Protein AF-B7RRT1-F1 (afdb_monomer_lite)

Secondary structure (DSSP, 8-state):
-HHHHHHTT----SEEEE-S-THHHHHHHHH-TTPEEEE-HHHHHHHHHHTS-HHHHHHHHHHHHHHHT-SSHHHHHHHHHHHHHHHTTT-GGG--

Foldseek 3Di:
DLVVCVVVPPPAAQEDEDAPDPVVVVSCCVRHVNYHYDHPVVVVLVVQLVLPDPVCSVVLSVLSVQLVPAPDPVSNVVSLVVSCVVPCVPRVVSRD

Structure (mmCIF, N/CA/C/O backbone):
data_AF-B7RRT1-F1
#
_entry.id   AF-B7RRT1-F1
#
loop_
_atom_site.group_PDB
_atom_site.id
_atom_site.type_symbol
_atom_site.label_atom_id
_atom_site.label_alt_id
_atom_site.label_comp_id
_atom_site.label_asym_id
_atom_site.label_entity_id
_atom_site.label_seq_id
_atom_site.pdbx_PDB_ins_code
_atom_site.Cartn_x
_atom_site.Cartn_y
_atom_site.Cartn_z
_atom_site.occupancy
_atom_site.B_iso_or_equiv
_atom_site.auth_seq_id
_atom_site.auth_comp_id
_atom_site.auth_asym_id
_atom_site.auth_atom_id
_atom_site.pdbx_PDB_model_num
ATOM 1 N N . MET A 1 1 ? 10.899 14.255 -15.551 1.00 77.56 1 MET A N 1
ATOM 2 C CA . MET A 1 1 ? 11.511 13.522 -14.417 1.00 77.56 1 MET A CA 1
ATOM 3 C C . MET A 1 1 ? 11.901 12.101 -14.813 1.00 77.56 1 MET A C 1
ATOM 5 O O . MET A 1 1 ? 13.076 11.787 -14.707 1.00 77.56 1 MET A O 1
ATOM 9 N N . ILE A 1 2 ? 10.965 11.279 -15.307 1.00 83.25 2 ILE A N 1
ATOM 10 C CA . ILE A 1 2 ? 11.223 9.883 -15.713 1.00 83.25 2 ILE A CA 1
ATOM 11 C C . ILE A 1 2 ? 12.298 9.783 -16.814 1.00 83.25 2 ILE A C 1
ATOM 13 O O . ILE A 1 2 ? 13.303 9.113 -16.614 1.00 83.25 2 ILE A O 1
ATOM 17 N N . ASN A 1 3 ? 12.183 10.563 -17.898 1.00 80.50 3 ASN A N 1
ATOM 18 C CA . ASN A 1 3 ? 13.183 10.584 -18.986 1.00 80.50 3 ASN A CA 1
ATOM 19 C C . ASN A 1 3 ? 14.603 10.963 -18.531 1.00 80.50 3 ASN A C 1
ATOM 21 O O . ASN A 1 3 ? 15.584 10.594 -19.167 1.00 80.50 3 ASN A O 1
ATOM 25 N N . ASN A 1 4 ? 14.738 11.683 -17.413 1.00 87.38 4 ASN A N 1
ATOM 26 C CA . ASN A 1 4 ? 16.056 11.992 -16.865 1.00 87.38 4 ASN A CA 1
ATOM 27 C C . ASN A 1 4 ? 16.750 10.743 -16.296 1.00 87.38 4 ASN A C 1
ATOM 29 O O . ASN A 1 4 ? 17.969 10.731 -16.203 1.00 87.38 4 ASN A O 1
ATOM 33 N N . GLN A 1 5 ? 16.005 9.702 -15.911 1.00 88.44 5 GLN A N 1
ATOM 34 C CA . GLN A 1 5 ? 16.592 8.441 -15.452 1.00 88.44 5 GLN A CA 1
ATOM 35 C C . GLN A 1 5 ? 17.228 7.677 -16.616 1.00 88.44 5 GLN A C 1
ATOM 37 O O . GLN A 1 5 ? 18.369 7.241 -16.490 1.00 88.44 5 GLN A O 1
ATOM 42 N N . LEU A 1 6 ? 16.560 7.642 -17.775 1.00 87.00 6 LEU A N 1
ATOM 43 C CA . LEU A 1 6 ? 17.126 7.100 -19.017 1.00 87.00 6 LEU A CA 1
ATOM 44 C C . LEU A 1 6 ? 18.418 7.835 -19.401 1.00 87.00 6 LEU A C 1
ATOM 46 O O . LEU A 1 6 ? 19.456 7.216 -19.615 1.00 87.00 6 LEU A O 1
ATOM 50 N N . ASN A 1 7 ? 18.397 9.173 -19.371 1.00 91.06 7 ASN A N 1
ATOM 51 C CA . ASN A 1 7 ? 19.577 9.997 -19.666 1.00 91.06 7 ASN A CA 1
ATOM 52 C C . ASN A 1 7 ? 20.737 9.797 -18.674 1.00 91.06 7 ASN A C 1
ATOM 54 O O . ASN A 1 7 ? 21.869 10.178 -18.963 1.00 91.06 7 ASN A O 1
ATOM 58 N N . ARG A 1 8 ? 20.462 9.230 -17.495 1.00 94.88 8 ARG A N 1
ATOM 59 C CA . ARG A 1 8 ? 21.459 8.895 -16.470 1.00 94.88 8 ARG A CA 1
ATOM 60 C C . ARG A 1 8 ? 21.905 7.430 -16.526 1.00 94.88 8 ARG A C 1
ATOM 62 O O . ARG A 1 8 ? 22.676 7.026 -15.661 1.00 94.88 8 ARG A O 1
ATOM 69 N N . GLY A 1 9 ? 21.452 6.666 -17.521 1.00 94.19 9 GLY A N 1
ATOM 70 C CA . GLY A 1 9 ? 21.846 5.274 -17.737 1.00 94.19 9 GLY A CA 1
ATOM 71 C C . GLY A 1 9 ? 21.035 4.252 -16.943 1.00 94.19 9 GLY A C 1
ATOM 72 O O . GLY A 1 9 ? 21.499 3.133 -16.767 1.00 94.19 9 GLY A O 1
ATOM 73 N N . VAL A 1 10 ? 19.850 4.611 -16.432 1.00 95.19 10 VAL A N 1
ATOM 74 C CA . VAL A 1 10 ? 18.919 3.599 -15.912 1.00 95.19 10 VAL A CA 1
ATOM 75 C C . VAL A 1 10 ? 18.341 2.843 -17.099 1.00 95.19 10 VAL A C 1
ATOM 77 O O . VAL A 1 10 ? 17.648 3.434 -17.924 1.00 95.19 10 VAL A O 1
ATOM 80 N N . GLU A 1 11 ? 18.647 1.554 -17.173 1.00 92.00 11 GLU A N 1
ATOM 81 C CA . GLU A 1 11 ? 18.235 0.688 -18.280 1.00 92.00 11 GLU A CA 1
ATOM 82 C C . GLU A 1 11 ? 16.866 0.054 -18.035 1.00 92.00 11 GLU A C 1
ATOM 84 O O . GLU A 1 11 ? 16.089 -0.093 -18.973 1.00 92.00 11 GLU A O 1
ATOM 89 N N . ASP A 1 12 ? 16.557 -0.283 -16.780 1.00 92.50 12 ASP A N 1
ATOM 90 C CA . ASP A 1 12 ? 15.331 -0.994 -16.434 1.00 92.50 12 ASP A CA 1
ATOM 91 C C . ASP A 1 12 ? 14.853 -0.687 -15.006 1.00 92.50 12 ASP A C 1
ATOM 93 O O . ASP A 1 12 ? 15.639 -0.367 -14.105 1.00 92.50 12 ASP A O 1
ATOM 97 N N . ILE A 1 13 ? 13.541 -0.794 -14.808 1.00 93.44 13 ILE A N 1
ATOM 98 C CA . ILE A 1 13 ? 12.855 -0.687 -13.525 1.00 93.44 13 ILE A CA 1
ATOM 99 C C . ILE A 1 13 ? 11.869 -1.847 -13.436 1.00 93.44 13 ILE A C 1
ATOM 101 O O . ILE A 1 13 ? 10.845 -1.843 -14.102 1.00 93.44 13 ILE A O 1
ATOM 105 N N . LEU A 1 14 ? 12.123 -2.796 -12.534 1.00 94.25 14 LEU A N 1
ATOM 106 C CA . LEU A 1 14 ? 11.223 -3.938 -12.340 1.00 94.25 14 LEU A CA 1
ATOM 107 C C . LEU A 1 14 ? 9.932 -3.550 -11.605 1.00 94.25 14 LEU A C 1
ATOM 109 O O . LEU A 1 14 ? 8.852 -4.044 -11.918 1.00 94.25 14 LEU A O 1
ATOM 113 N N . ILE A 1 15 ? 10.041 -2.682 -10.593 1.00 94.06 15 ILE A N 1
ATOM 114 C CA . ILE A 1 15 ? 8.917 -2.255 -9.752 1.00 94.06 15 ILE A CA 1
ATOM 115 C C . ILE A 1 15 ? 9.020 -0.754 -9.496 1.00 94.06 15 ILE A C 1
ATOM 117 O O . ILE A 1 15 ? 10.043 -0.275 -9.000 1.00 94.06 15 ILE A O 1
ATOM 121 N N . ALA A 1 16 ? 7.939 -0.024 -9.766 1.00 92.88 16 ALA A N 1
ATOM 122 C CA . ALA A 1 16 ? 7.811 1.384 -9.418 1.00 92.88 16 ALA A CA 1
ATOM 123 C C . ALA A 1 16 ? 6.653 1.597 -8.436 1.00 92.88 16 ALA A C 1
ATOM 125 O O . ALA A 1 16 ? 5.518 1.183 -8.672 1.00 92.88 16 ALA A O 1
ATOM 126 N N . LEU A 1 17 ? 6.954 2.267 -7.322 1.00 91.88 17 LEU A N 1
ATOM 127 C CA . LEU A 1 17 ? 5.975 2.613 -6.295 1.00 91.88 17 LEU A CA 1
ATOM 128 C C . LEU A 1 17 ? 5.447 4.026 -6.557 1.00 91.88 17 LEU A C 1
ATOM 130 O O . LEU A 1 17 ? 6.222 4.984 -6.558 1.00 91.88 17 LEU A O 1
ATOM 134 N N . VAL A 1 18 ? 4.138 4.153 -6.761 1.00 88.81 18 VAL A N 1
ATOM 135 C CA . VAL A 1 18 ? 3.458 5.427 -7.036 1.00 88.81 18 VAL A CA 1
ATOM 136 C C . VAL A 1 18 ? 2.415 5.737 -5.972 1.00 88.81 18 VAL A C 1
ATOM 138 O O . VAL A 1 18 ? 1.892 4.853 -5.294 1.00 88.81 18 VAL A O 1
ATOM 141 N N . ASP A 1 19 ? 2.119 7.020 -5.818 1.00 82.31 19 ASP A N 1
ATOM 142 C CA . ASP A 1 19 ? 1.264 7.532 -4.753 1.00 82.31 19 ASP A CA 1
ATOM 143 C C . ASP A 1 19 ? -0.073 8.081 -5.276 1.00 82.31 19 ASP A C 1
ATOM 145 O O . ASP A 1 19 ? -0.389 9.255 -5.111 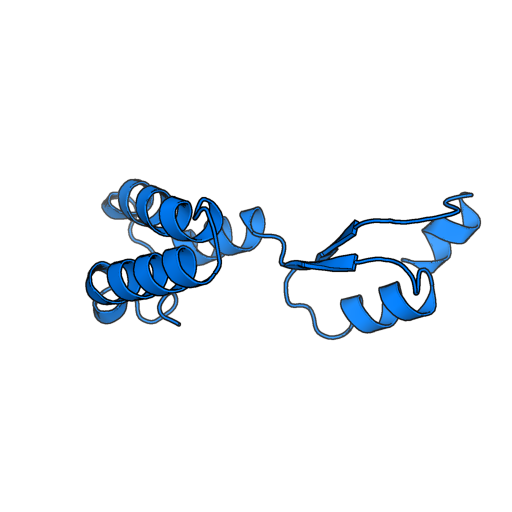1.00 82.31 19 ASP A O 1
ATOM 149 N N . GLY A 1 20 ? -0.832 7.256 -6.004 1.00 71.69 20 GLY A N 1
ATOM 150 C CA . GLY A 1 20 ? -2.174 7.611 -6.497 1.00 71.69 20 GLY A CA 1
ATOM 151 C C . GLY A 1 20 ? -2.250 8.821 -7.446 1.00 71.69 20 GLY A C 1
ATOM 152 O O . GLY A 1 20 ? -3.343 9.255 -7.793 1.00 71.69 20 GLY A O 1
ATOM 153 N N . LEU A 1 21 ? -1.113 9.383 -7.864 1.00 79.00 21 LEU A N 1
ATOM 154 C CA . LEU A 1 21 ? -1.043 10.500 -8.803 1.00 79.00 21 LEU A CA 1
ATOM 155 C C . LEU A 1 21 ? -1.342 10.002 -10.218 1.00 79.00 21 LEU A C 1
ATOM 157 O O . LEU A 1 21 ? -0.596 9.177 -10.741 1.00 79.00 21 LEU A O 1
ATOM 161 N N . ASN A 1 22 ? -2.391 10.544 -10.839 1.00 73.19 22 ASN A N 1
ATOM 162 C CA . ASN A 1 22 ? -2.931 10.050 -12.112 1.00 73.19 22 ASN A CA 1
ATOM 163 C C . ASN A 1 22 ? -1.914 10.042 -13.269 1.00 73.19 22 ASN A C 1
ATOM 165 O O . ASN A 1 22 ? -1.915 9.108 -14.059 1.00 73.19 22 ASN A O 1
ATOM 169 N N . ASP A 1 23 ? -1.008 11.021 -13.340 1.00 82.19 23 ASP A N 1
ATOM 170 C CA . ASP A 1 23 ? -0.116 11.181 -14.504 1.00 82.19 23 ASP A CA 1
ATOM 171 C C . ASP A 1 23 ? 1.189 10.364 -14.407 1.00 82.19 23 ASP A C 1
ATOM 173 O O . ASP A 1 23 ? 1.959 10.259 -15.364 1.00 82.19 23 ASP A O 1
ATOM 177 N N . PHE A 1 24 ? 1.494 9.813 -13.229 1.00 85.62 24 PHE A N 1
ATOM 178 C CA . PHE A 1 24 ? 2.747 9.089 -12.988 1.00 85.62 24 PHE A CA 1
ATOM 179 C C . PHE A 1 24 ? 2.772 7.685 -13.601 1.00 85.62 24 PHE A C 1
ATOM 181 O O . PHE A 1 24 ? 3.789 7.353 -14.214 1.00 85.62 24 PHE A O 1
ATOM 188 N N . PRO A 1 25 ? 1.707 6.871 -13.468 1.00 87.50 25 PRO A N 1
ATOM 189 C CA . PRO A 1 25 ? 1.593 5.592 -14.157 1.00 87.50 25 PRO A CA 1
ATOM 190 C C . PRO A 1 25 ? 1.882 5.696 -15.654 1.00 87.50 25 PRO A C 1
ATOM 192 O O . PRO A 1 25 ? 2.742 4.981 -16.161 1.00 87.50 25 PRO A O 1
ATOM 195 N N . ASP A 1 26 ? 1.249 6.652 -16.333 1.00 88.88 26 ASP A N 1
ATOM 196 C CA . ASP A 1 26 ? 1.401 6.841 -17.777 1.00 88.88 26 ASP A CA 1
ATOM 197 C C . ASP A 1 26 ? 2.832 7.242 -18.151 1.00 88.88 26 ASP A C 1
ATOM 199 O O . ASP A 1 26 ? 3.419 6.695 -19.085 1.00 88.88 26 ASP A O 1
ATOM 203 N N . ALA A 1 27 ? 3.437 8.154 -17.385 1.00 90.25 27 ALA A N 1
ATOM 204 C CA . ALA A 1 27 ? 4.811 8.587 -17.619 1.00 90.25 27 ALA A CA 1
ATOM 205 C C . ALA A 1 27 ? 5.846 7.475 -17.374 1.00 90.25 27 ALA A C 1
ATOM 207 O O . ALA A 1 27 ? 6.874 7.446 -18.054 1.00 90.25 27 ALA A O 1
ATOM 208 N N . ILE A 1 28 ? 5.609 6.584 -16.403 1.00 91.06 28 ILE A N 1
ATOM 209 C CA . ILE A 1 28 ? 6.476 5.427 -16.145 1.00 91.06 28 ILE A CA 1
ATOM 210 C C . ILE A 1 28 ? 6.302 4.397 -17.256 1.00 91.06 28 ILE A C 1
ATOM 212 O O . ILE A 1 28 ? 7.303 4.015 -17.848 1.00 91.06 28 ILE A O 1
ATOM 216 N N . ASN A 1 29 ? 5.066 4.030 -17.603 1.00 89.94 29 ASN A N 1
ATOM 217 C CA . ASN A 1 29 ? 4.780 3.062 -18.667 1.00 89.94 29 ASN A CA 1
ATOM 218 C C . ASN A 1 29 ? 5.341 3.505 -20.026 1.00 89.94 29 ASN A C 1
ATOM 220 O O . ASN A 1 29 ? 5.791 2.677 -20.812 1.00 89.94 2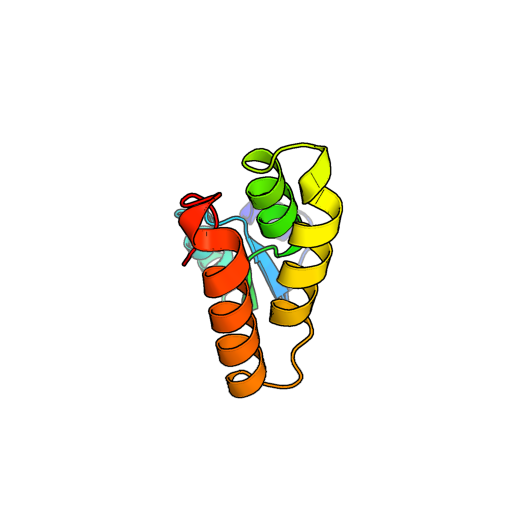9 ASN A O 1
ATOM 224 N N . ALA A 1 30 ? 5.365 4.813 -20.300 1.00 92.00 30 ALA A N 1
ATOM 225 C CA . ALA A 1 30 ? 5.948 5.352 -21.527 1.00 92.00 30 ALA A CA 1
ATOM 226 C C . ALA A 1 30 ? 7.479 5.192 -21.610 1.00 92.00 30 ALA A C 1
ATOM 228 O O . ALA A 1 30 ? 8.022 5.130 -22.711 1.00 92.00 30 ALA A O 1
ATOM 229 N N . ALA A 1 31 ? 8.183 5.159 -20.475 1.00 92.44 31 ALA A N 1
ATOM 230 C CA . ALA A 1 31 ? 9.646 5.089 -20.427 1.00 92.44 31 ALA A CA 1
ATOM 231 C C . ALA A 1 31 ? 10.187 3.701 -20.048 1.00 92.44 31 ALA A C 1
ATOM 233 O O . ALA A 1 31 ? 11.265 3.327 -20.497 1.00 92.44 31 ALA A O 1
ATOM 234 N N . PHE A 1 32 ? 9.445 2.965 -19.223 1.00 93.31 32 PHE A N 1
ATOM 235 C CA . PHE A 1 32 ? 9.768 1.652 -18.670 1.00 93.31 32 PHE A CA 1
ATOM 236 C C . PHE A 1 32 ? 8.509 0.765 -18.749 1.00 93.31 32 PHE A C 1
ATOM 238 O O . PHE A 1 32 ? 7.837 0.562 -17.738 1.00 93.31 32 PHE A O 1
ATOM 245 N N . PRO A 1 33 ? 8.138 0.279 -19.947 1.00 92.12 33 PRO A N 1
ATOM 246 C CA . PRO A 1 33 ? 6.867 -0.421 -20.174 1.00 92.12 33 PRO A CA 1
ATOM 247 C C . PRO A 1 33 ? 6.750 -1.758 -19.430 1.00 92.12 33 PRO A C 1
ATOM 249 O O . PRO A 1 33 ? 5.643 -2.196 -19.140 1.00 92.12 33 PRO A O 1
ATOM 252 N N . GLU A 1 34 ? 7.878 -2.383 -19.090 1.00 94.19 34 GLU A N 1
ATOM 253 C CA . GLU A 1 34 ? 7.922 -3.647 -18.343 1.00 94.19 34 GLU A CA 1
ATOM 254 C C . GLU A 1 34 ? 7.848 -3.444 -16.816 1.00 94.19 34 GLU A C 1
ATOM 256 O O . GLU A 1 34 ? 7.802 -4.411 -16.052 1.00 94.19 34 GLU A O 1
ATOM 261 N N . ALA A 1 35 ? 7.832 -2.192 -16.343 1.00 94.50 35 ALA A N 1
ATOM 262 C CA . ALA A 1 35 ? 7.801 -1.896 -14.920 1.00 94.50 35 ALA A CA 1
ATOM 263 C C . ALA A 1 35 ? 6.449 -2.259 -14.302 1.00 94.50 35 ALA A C 1
ATOM 265 O O . ALA A 1 35 ? 5.394 -1.769 -14.705 1.00 94.50 35 ALA A O 1
ATOM 266 N N . THR A 1 36 ? 6.475 -3.046 -13.228 1.00 94.56 36 THR A N 1
ATOM 267 C CA . THR A 1 36 ? 5.272 -3.295 -12.432 1.00 94.56 36 THR A CA 1
ATOM 268 C C . THR A 1 36 ? 4.966 -2.078 -11.564 1.00 94.56 36 THR A C 1
ATOM 270 O O . THR A 1 36 ? 5.736 -1.725 -10.665 1.00 94.56 36 THR A O 1
ATOM 273 N N . LEU A 1 37 ? 3.816 -1.451 -11.795 1.00 91.75 37 LEU A N 1
ATOM 274 C CA . LEU A 1 37 ? 3.330 -0.348 -10.971 1.00 91.75 37 LEU A CA 1
ATOM 275 C C . LEU A 1 37 ? 2.624 -0.875 -9.723 1.00 91.75 37 LEU A C 1
ATOM 277 O O . LEU A 1 37 ? 1.721 -1.705 -9.810 1.00 91.75 37 LEU A O 1
ATOM 281 N N . GLN A 1 38 ? 3.010 -0.364 -8.556 1.00 90.06 38 GLN A N 1
ATOM 282 C CA . GLN A 1 38 ? 2.348 -0.678 -7.291 1.00 90.06 38 GLN A CA 1
ATOM 283 C C . GLN A 1 38 ? 2.076 0.592 -6.487 1.00 90.06 38 GLN A C 1
ATOM 285 O O . GLN A 1 38 ? 2.788 1.593 -6.593 1.00 90.06 38 GLN A O 1
ATOM 290 N N . ILE A 1 39 ? 1.051 0.542 -5.639 1.00 86.25 39 ILE A N 1
ATOM 291 C CA . ILE A 1 39 ? 0.750 1.627 -4.703 1.00 86.25 39 ILE A CA 1
ATOM 292 C C . ILE A 1 39 ? 1.794 1.640 -3.589 1.00 86.25 39 ILE A C 1
ATOM 294 O O . ILE A 1 39 ? 2.129 0.610 -2.998 1.00 86.25 39 ILE A O 1
ATOM 298 N N . TYR A 1 40 ? 2.283 2.830 -3.246 1.00 91.50 40 TYR A N 1
ATOM 299 C CA . TYR A 1 40 ? 3.228 2.987 -2.153 1.00 91.50 40 TYR A CA 1
ATOM 300 C C . TYR A 1 40 ? 2.544 2.867 -0.779 1.00 91.50 40 TYR A C 1
ATOM 302 O O . TYR A 1 40 ? 2.171 3.859 -0.147 1.00 91.50 40 TYR A O 1
ATOM 310 N N . ILE A 1 41 ? 2.427 1.632 -0.278 1.00 90.12 41 ILE A N 1
ATOM 311 C CA . ILE A 1 41 ? 1.699 1.298 0.961 1.00 90.12 41 ILE A CA 1
ATOM 312 C C . ILE A 1 41 ? 2.160 2.099 2.189 1.00 90.12 41 ILE A C 1
ATOM 314 O O . ILE A 1 41 ? 1.354 2.468 3.039 1.00 90.12 41 ILE A O 1
ATOM 318 N N . VAL A 1 42 ? 3.452 2.435 2.286 1.00 91.81 42 VAL A N 1
ATOM 319 C CA . VAL A 1 42 ? 3.981 3.236 3.402 1.00 91.81 42 VAL A CA 1
ATOM 320 C C . VAL A 1 42 ? 3.388 4.643 3.392 1.00 91.81 42 VAL A C 1
ATOM 322 O O . VAL A 1 42 ? 3.072 5.181 4.457 1.00 91.81 42 VAL A O 1
ATOM 325 N N . HIS A 1 43 ? 3.240 5.250 2.213 1.00 91.12 43 HIS A N 1
ATOM 326 C CA . HIS A 1 43 ? 2.600 6.551 2.116 1.00 91.12 43 HIS A CA 1
ATOM 327 C C . HIS A 1 43 ? 1.096 6.453 2.362 1.00 91.12 43 HIS A C 1
ATOM 329 O O . HIS A 1 43 ? 0.586 7.234 3.161 1.00 91.12 43 HIS A O 1
ATOM 335 N N . PHE A 1 44 ? 0.425 5.431 1.825 1.00 89.69 44 PHE A N 1
ATOM 336 C CA . PHE A 1 44 ? -0.989 5.166 2.104 1.00 89.69 44 PHE A CA 1
ATOM 337 C C . PHE A 1 44 ? -1.285 5.048 3.609 1.00 89.69 44 PHE A C 1
ATOM 339 O O . PHE A 1 44 ? -2.178 5.719 4.133 1.00 89.69 44 PHE A O 1
ATOM 346 N N . VAL A 1 45 ? -0.492 4.262 4.347 1.00 92.88 45 VAL A N 1
ATOM 347 C CA . VAL A 1 45 ? -0.645 4.112 5.802 1.00 92.88 45 VAL A CA 1
ATOM 348 C C . VAL A 1 45 ? -0.407 5.445 6.509 1.00 92.88 45 VAL A C 1
ATOM 350 O O . VAL A 1 45 ? -1.200 5.842 7.360 1.00 92.88 45 VAL A O 1
ATOM 353 N N . ARG A 1 46 ? 0.660 6.178 6.162 1.00 93.50 46 ARG A N 1
ATOM 354 C CA . ARG A 1 46 ? 0.939 7.496 6.763 1.00 93.50 46 ARG A CA 1
ATOM 355 C C . ARG A 1 46 ? -0.190 8.492 6.505 1.00 93.50 46 ARG A C 1
ATOM 357 O O . ARG A 1 46 ? -0.584 9.194 7.433 1.00 93.50 46 ARG A O 1
ATOM 364 N N . HIS A 1 47 ? -0.707 8.524 5.281 1.00 92.56 47 HIS A N 1
ATOM 365 C CA . HIS A 1 47 ? -1.827 9.366 4.887 1.00 92.56 47 HIS A CA 1
ATOM 366 C C . HIS A 1 47 ? -3.082 9.019 5.698 1.00 92.56 47 HIS A C 1
ATOM 368 O O . HIS A 1 47 ? -3.655 9.894 6.341 1.00 92.56 47 HIS A O 1
ATOM 374 N N . SER A 1 48 ? -3.422 7.732 5.797 1.00 92.94 48 SER A N 1
ATOM 375 C CA . SER A 1 48 ? -4.560 7.238 6.583 1.00 92.94 48 SER A CA 1
ATOM 376 C C . SER A 1 48 ? -4.483 7.653 8.062 1.00 92.94 48 SER A C 1
ATOM 378 O O . SER A 1 48 ? -5.448 8.129 8.664 1.00 92.94 48 SER A O 1
ATOM 380 N N . LEU A 1 49 ? -3.297 7.552 8.670 1.00 95.62 49 LEU A N 1
ATOM 381 C CA . LEU A 1 49 ? -3.092 7.912 10.076 1.00 95.62 49 LEU A CA 1
ATOM 382 C C . LEU A 1 49 ? -3.230 9.416 10.360 1.00 95.62 49 LEU A C 1
ATOM 384 O O . LEU A 1 49 ? -3.417 9.791 11.525 1.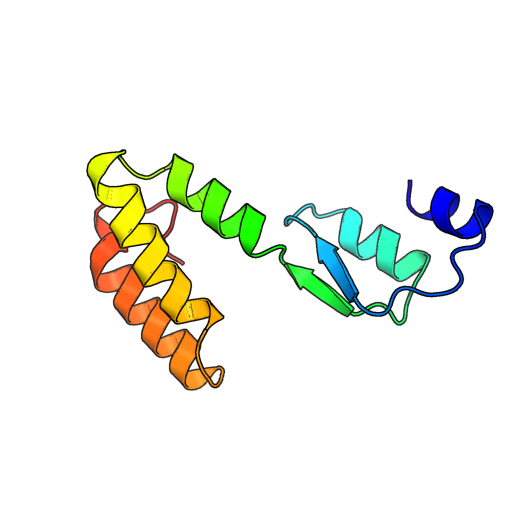00 95.62 49 LEU A O 1
ATOM 388 N N . ASN A 1 50 ? -3.174 10.279 9.341 1.00 95.88 50 ASN A N 1
ATOM 389 C CA . ASN A 1 50 ? -3.405 11.715 9.512 1.00 95.88 50 ASN A CA 1
ATOM 390 C C . ASN A 1 50 ? -4.865 12.032 9.852 1.00 95.88 50 ASN A C 1
ATOM 392 O O . ASN A 1 50 ? -5.105 12.970 10.610 1.00 95.88 50 ASN A O 1
ATOM 396 N N . PHE A 1 51 ? -5.815 11.210 9.397 1.00 94.62 51 PHE A N 1
ATOM 397 C CA . PHE A 1 51 ? -7.237 11.326 9.749 1.00 94.62 51 PHE A CA 1
ATOM 398 C C . PHE A 1 51 ? -7.554 10.772 11.145 1.00 94.62 51 PHE A C 1
ATOM 400 O O . PHE A 1 51 ? -8.626 11.009 11.700 1.00 94.62 51 PHE A O 1
ATOM 407 N N . CYS A 1 52 ? -6.609 10.045 11.743 1.00 96.12 52 CYS A N 1
ATOM 408 C CA . CYS A 1 52 ? -6.792 9.391 13.027 1.00 96.12 52 CYS A CA 1
ATOM 409 C C . CYS A 1 52 ? -6.328 10.271 14.191 1.00 96.12 52 CYS A C 1
ATOM 411 O O . CYS A 1 52 ? -5.227 10.834 14.191 1.00 96.12 52 CYS A O 1
ATOM 413 N N . GLY A 1 53 ? -7.124 10.286 15.262 1.00 95.19 53 GLY A N 1
ATOM 414 C CA . GLY A 1 53 ? -6.721 10.893 16.529 1.00 95.19 53 GLY A CA 1
ATOM 415 C C . GLY A 1 53 ? -5.493 10.187 17.115 1.00 95.19 53 GLY A C 1
ATOM 416 O O . GLY A 1 53 ? -5.387 8.962 17.042 1.00 95.19 53 GLY A O 1
ATOM 417 N N . TRP A 1 54 ? -4.586 10.946 17.743 1.00 95.69 54 TRP A N 1
ATOM 418 C CA . TRP A 1 54 ? -3.291 10.455 18.248 1.00 95.69 54 TRP A CA 1
ATOM 419 C C . TRP A 1 54 ? -3.381 9.134 19.032 1.00 95.69 54 TRP A C 1
ATOM 421 O O . TRP A 1 54 ? -2.615 8.208 18.774 1.00 95.69 54 TRP A O 1
ATOM 431 N N . LYS A 1 55 ? -4.370 9.015 19.931 1.00 96.62 55 LYS A N 1
ATOM 432 C CA . LYS A 1 55 ? -4.592 7.820 20.766 1.00 96.62 55 LYS A CA 1
ATOM 433 C C . LYS A 1 55 ? -4.891 6.550 19.957 1.00 96.62 55 LYS A C 1
ATOM 435 O O . LYS A 1 55 ? -4.554 5.463 20.409 1.00 96.62 55 LYS A O 1
ATOM 440 N N . ASN A 1 56 ? -5.496 6.682 18.775 1.00 96.44 56 ASN A N 1
ATOM 441 C CA . ASN A 1 56 ? -5.913 5.543 17.953 1.00 96.44 56 ASN A CA 1
ATOM 442 C C . ASN A 1 56 ? -4.895 5.189 16.867 1.00 96.44 56 ASN A C 1
ATOM 444 O O . ASN A 1 56 ? -4.930 4.066 16.376 1.00 96.44 56 ASN A O 1
ATOM 448 N N . ARG A 1 57 ? -3.948 6.081 16.532 1.00 96.00 57 ARG A N 1
ATOM 449 C CA . ARG A 1 57 ? -2.977 5.863 15.442 1.00 96.00 57 ARG A CA 1
ATOM 450 C C . ARG A 1 57 ? -2.241 4.530 15.543 1.00 96.00 57 ARG A C 1
ATOM 452 O O . ARG A 1 57 ? -2.083 3.844 14.542 1.00 96.00 57 ARG A O 1
ATOM 459 N N . LYS A 1 58 ? -1.817 4.137 16.748 1.00 96.75 58 LYS A N 1
ATOM 460 C CA . LYS A 1 58 ? -1.111 2.863 16.957 1.00 96.75 58 LYS A CA 1
ATOM 461 C C . LYS A 1 58 ? -1.996 1.648 16.654 1.00 96.75 58 LYS A C 1
ATOM 463 O O . LYS A 1 58 ? -1.509 0.684 16.072 1.00 96.75 58 LYS A O 1
ATOM 468 N N . ASN A 1 59 ? -3.271 1.699 17.037 1.00 97.25 59 ASN A N 1
ATOM 469 C CA . ASN A 1 59 ? -4.210 0.598 16.819 1.00 97.25 59 ASN A CA 1
ATOM 470 C C . ASN A 1 59 ? -4.634 0.529 15.349 1.00 97.25 59 ASN A C 1
ATOM 472 O O . ASN A 1 59 ? -4.528 -0.531 14.748 1.00 97.25 59 ASN A O 1
ATOM 476 N N . VAL A 1 60 ? -4.966 1.674 14.746 1.00 96.75 60 VAL A N 1
ATOM 477 C CA . VAL A 1 60 ? -5.277 1.766 13.312 1.00 96.75 60 VAL A CA 1
ATOM 478 C C . VAL A 1 60 ? -4.106 1.257 12.467 1.00 96.75 60 VAL A C 1
ATOM 480 O O . VAL A 1 60 ? -4.305 0.446 11.573 1.00 96.75 60 VAL A O 1
ATOM 483 N N . ALA A 1 61 ? -2.864 1.648 12.779 1.00 96.38 61 ALA A N 1
ATOM 484 C CA . ALA A 1 61 ? -1.683 1.165 12.059 1.00 96.38 61 ALA A CA 1
ATOM 485 C C . ALA A 1 61 ? -1.480 -0.352 12.198 1.00 96.38 61 ALA A C 1
ATOM 487 O O . ALA A 1 61 ? -1.088 -1.015 11.239 1.00 96.38 61 ALA A O 1
ATOM 488 N N . ARG A 1 62 ? -1.729 -0.907 13.392 1.00 97.25 62 ARG A N 1
ATOM 489 C CA . ARG A 1 62 ? -1.675 -2.356 13.636 1.00 97.25 62 ARG A CA 1
ATOM 490 C C . ARG A 1 62 ? -2.711 -3.091 12.787 1.00 97.25 62 ARG A C 1
ATOM 492 O O . ARG A 1 62 ? -2.392 -4.154 12.267 1.00 97.25 62 ARG A O 1
ATOM 499 N N . ASP A 1 63 ? -3.915 -2.547 12.666 1.00 96.50 63 ASP A N 1
ATOM 500 C CA . ASP A 1 63 ? -5.004 -3.215 11.958 1.00 96.50 63 ASP A CA 1
ATOM 501 C C . ASP A 1 63 ? -4.852 -3.068 10.434 1.00 96.50 63 ASP A C 1
ATOM 503 O O . ASP A 1 63 ? -4.926 -4.077 9.740 1.00 96.50 63 ASP A O 1
ATOM 507 N N . LEU A 1 64 ? -4.445 -1.895 9.923 1.00 95.62 64 LEU A N 1
ATOM 508 C CA . LEU A 1 64 ? -4.019 -1.725 8.519 1.00 95.62 64 LEU A CA 1
ATOM 509 C C . LEU A 1 64 ? -2.895 -2.694 8.135 1.00 95.62 64 LEU A C 1
ATOM 511 O O . LEU A 1 64 ? -2.870 -3.221 7.025 1.00 95.62 64 LEU A O 1
ATOM 515 N N . LYS A 1 65 ? -1.967 -2.966 9.063 1.00 96.06 65 LYS A N 1
ATOM 516 C CA . LYS A 1 65 ? -0.880 -3.926 8.849 1.00 96.06 65 LYS A CA 1
ATOM 517 C C . LYS A 1 65 ? -1.364 -5.345 8.585 1.00 96.06 65 LYS A C 1
ATOM 519 O O . LYS A 1 65 ? -0.687 -6.067 7.865 1.00 96.06 65 LYS A O 1
ATOM 524 N N . ARG A 1 66 ? -2.522 -5.742 9.113 1.00 96.75 66 ARG A N 1
ATOM 525 C CA . ARG A 1 66 ? -3.090 -7.070 8.845 1.00 96.75 66 ARG A CA 1
ATOM 526 C C . ARG A 1 66 ? -3.532 -7.222 7.394 1.00 96.75 66 ARG A C 1
ATOM 528 O O . ARG A 1 66 ? -3.409 -8.318 6.869 1.00 96.75 66 ARG A O 1
ATOM 535 N N . VAL A 1 67 ? -3.971 -6.135 6.757 1.00 95.62 67 VAL A N 1
ATOM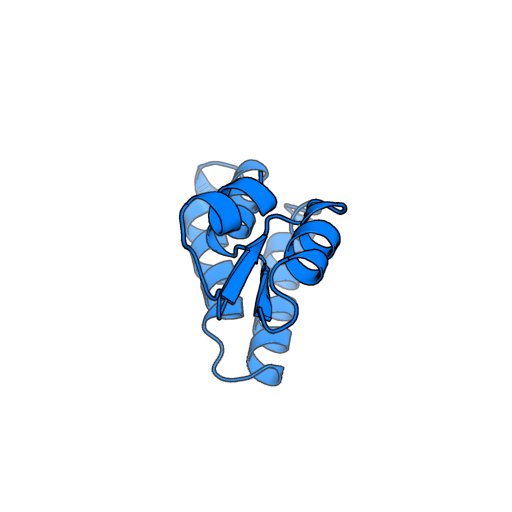 536 C CA . VAL A 1 67 ? -4.413 -6.137 5.356 1.00 95.62 67 VAL A CA 1
ATOM 53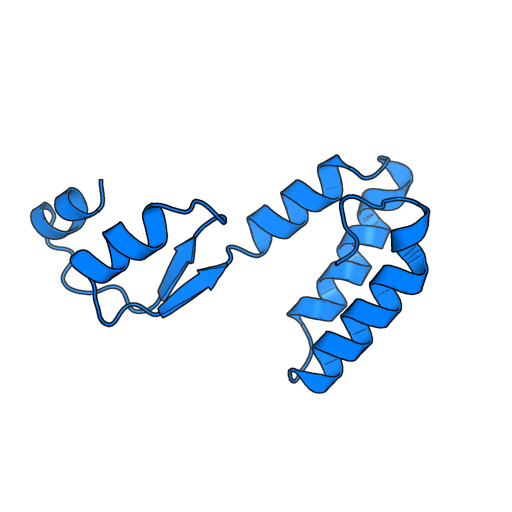7 C C . VAL A 1 67 ? -3.239 -6.441 4.428 1.00 95.62 67 VAL A C 1
ATOM 539 O O . VAL A 1 67 ? -3.240 -7.449 3.736 1.00 95.62 67 VAL A O 1
ATOM 542 N N . TYR A 1 68 ? -2.173 -5.634 4.472 1.00 93.06 68 TYR A N 1
ATOM 543 C CA . TYR A 1 68 ? -1.041 -5.805 3.549 1.00 93.06 68 TYR A CA 1
ATOM 544 C C . TYR A 1 68 ? -0.054 -6.920 3.947 1.00 93.06 68 TYR A C 1
ATOM 546 O O . TYR A 1 68 ? 0.915 -7.160 3.231 1.00 93.06 68 TYR A O 1
ATOM 554 N N . GLN A 1 69 ? -0.244 -7.570 5.100 1.00 96.19 69 GLN A N 1
ATOM 555 C CA . GLN A 1 69 ? 0.511 -8.767 5.502 1.00 96.19 69 GLN A CA 1
ATOM 556 C C . GLN A 1 69 ? -0.294 -10.063 5.374 1.00 96.19 69 GLN A C 1
ATOM 558 O O . GLN A 1 69 ? 0.174 -11.111 5.826 1.00 96.19 69 GLN A O 1
ATOM 563 N N . ALA A 1 70 ? -1.498 -9.999 4.810 1.00 97.69 70 ALA A N 1
ATOM 564 C CA . ALA A 1 70 ? -2.273 -11.185 4.501 1.00 97.69 70 ALA A CA 1
ATOM 565 C C . ALA A 1 70 ? -1.498 -12.122 3.558 1.00 97.69 70 ALA A C 1
ATOM 567 O O . ALA A 1 70 ? -0.655 -11.688 2.771 1.00 97.69 70 ALA A O 1
ATOM 568 N N . ILE A 1 71 ? -1.760 -13.422 3.686 1.00 97.00 71 ILE A N 1
ATOM 569 C CA . ILE A 1 71 ? -1.059 -14.466 2.924 1.00 97.00 71 ILE A CA 1
ATOM 570 C C . ILE A 1 71 ? -1.524 -14.551 1.466 1.00 97.00 71 ILE A C 1
ATOM 572 O O . ILE A 1 71 ? -0.784 -15.047 0.620 1.00 97.00 71 ILE A O 1
ATOM 576 N N . ASP A 1 72 ? -2.738 -14.079 1.199 1.00 97.44 72 ASP A N 1
ATOM 577 C CA . ASP A 1 72 ? -3.410 -14.065 -0.092 1.00 97.44 72 ASP A CA 1
ATOM 578 C C . ASP A 1 72 ? -4.470 -12.948 -0.118 1.00 97.44 72 ASP A C 1
ATOM 580 O O . ASP A 1 72 ? -4.676 -12.227 0.867 1.00 97.44 72 ASP A O 1
ATOM 584 N N . ASP A 1 73 ? -5.105 -12.785 -1.273 1.00 96.25 73 ASP A N 1
ATOM 585 C CA . ASP A 1 73 ? -6.159 -11.806 -1.536 1.00 96.25 73 ASP A CA 1
ATOM 586 C C . ASP A 1 73 ? -7.410 -12.049 -0.681 1.00 96.25 73 ASP A C 1
ATOM 588 O O . ASP A 1 73 ? -7.924 -11.117 -0.069 1.00 96.25 73 ASP A O 1
ATOM 592 N N . VAL A 1 74 ? -7.843 -13.302 -0.531 1.00 97.94 74 VAL A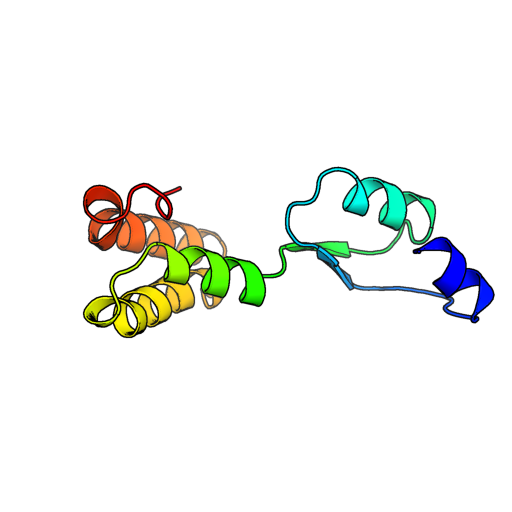 N 1
ATOM 593 C CA . VAL A 1 74 ? -9.009 -13.663 0.292 1.00 97.94 74 VAL A CA 1
ATOM 594 C C . VAL A 1 74 ? -8.810 -13.259 1.758 1.00 97.94 74 VAL A C 1
ATOM 596 O O . VAL A 1 74 ? -9.712 -12.707 2.399 1.00 97.94 74 VAL A O 1
ATOM 599 N N . ALA A 1 75 ? -7.626 -13.516 2.317 1.00 97.94 75 ALA A N 1
ATOM 600 C CA . ALA A 1 75 ? -7.284 -13.099 3.669 1.00 97.94 75 ALA A CA 1
ATOM 601 C C . ALA A 1 75 ? -7.147 -11.572 3.784 1.00 97.94 75 ALA A C 1
ATOM 603 O O . ALA A 1 75 ? -7.489 -11.021 4.836 1.00 97.94 75 ALA A O 1
ATOM 604 N N . ALA A 1 76 ? -6.680 -10.892 2.731 1.00 97.00 76 ALA A N 1
ATOM 605 C CA . ALA A 1 76 ? -6.581 -9.436 2.689 1.00 97.00 76 ALA A CA 1
ATOM 606 C C . ALA A 1 76 ? -7.968 -8.784 2.708 1.00 97.00 76 ALA A C 1
ATOM 608 O O . ALA A 1 76 ? -8.204 -7.907 3.540 1.00 97.00 76 ALA A O 1
ATOM 609 N N . ASP A 1 77 ? -8.898 -9.267 1.883 1.00 97.38 77 ASP A N 1
ATOM 610 C CA . ASP A 1 77 ? -10.282 -8.786 1.818 1.00 97.38 77 ASP A CA 1
ATOM 611 C C . ASP A 1 77 ? -10.997 -8.972 3.154 1.00 97.38 77 ASP A C 1
ATOM 613 O O . ASP A 1 77 ? -11.651 -8.060 3.665 1.00 97.38 77 ASP A O 1
ATOM 617 N N . LYS A 1 78 ? -10.810 -10.134 3.790 1.00 97.94 78 LYS A N 1
ATOM 618 C CA . LYS A 1 78 ? -11.342 -10.361 5.135 1.00 97.94 78 LYS A CA 1
ATOM 619 C C . LYS A 1 78 ? -10.742 -9.382 6.150 1.00 97.94 78 LYS A C 1
ATOM 621 O O . LYS A 1 78 ? -11.473 -8.835 6.973 1.00 97.94 78 LYS A O 1
ATOM 626 N N . ALA A 1 79 ? -9.426 -9.172 6.126 1.00 97.62 79 ALA A N 1
ATOM 627 C CA . ALA A 1 79 ? -8.770 -8.239 7.038 1.00 97.62 79 ALA A CA 1
ATOM 628 C C . ALA A 1 79 ? -9.217 -6.786 6.802 1.00 97.62 79 ALA A C 1
ATOM 630 O O . ALA A 1 79 ? -9.302 -6.020 7.763 1.00 97.62 79 ALA A O 1
ATOM 631 N N . LEU A 1 80 ? -9.513 -6.418 5.553 1.00 96.69 80 LEU A N 1
ATOM 632 C CA . LEU A 1 80 ? -10.053 -5.114 5.180 1.00 96.69 80 LEU A CA 1
ATOM 633 C C . LEU A 1 80 ? -11.481 -4.929 5.711 1.00 96.69 80 LEU A C 1
ATOM 635 O O . LEU A 1 80 ? -11.753 -3.930 6.371 1.00 96.69 80 LEU A O 1
ATOM 639 N N . ALA A 1 81 ? -12.353 -5.924 5.544 1.00 97.44 81 ALA A N 1
ATOM 640 C CA . ALA A 1 81 ? -13.705 -5.892 6.104 1.00 97.44 81 ALA A CA 1
ATOM 641 C C . ALA A 1 81 ? -13.695 -5.794 7.645 1.00 97.44 81 ALA A C 1
ATOM 643 O O . ALA A 1 81 ? -14.432 -5.000 8.233 1.00 97.44 81 ALA A O 1
ATOM 644 N N . ASP A 1 82 ? -12.817 -6.558 8.311 1.00 97.56 82 ASP A N 1
ATOM 645 C CA . ASP A 1 82 ? -12.627 -6.489 9.767 1.00 97.56 82 ASP A CA 1
ATOM 646 C C . ASP A 1 82 ? -12.134 -5.086 10.197 1.00 97.56 82 ASP A C 1
ATOM 648 O O . ASP A 1 82 ? -12.532 -4.565 11.243 1.00 97.56 82 ASP A O 1
ATOM 652 N N . PHE A 1 83 ? -11.279 -4.451 9.388 1.00 97.12 83 PHE A N 1
ATOM 653 C CA . PHE A 1 83 ? -10.785 -3.095 9.624 1.00 97.12 83 PHE A CA 1
ATOM 654 C C . PHE A 1 83 ? -11.890 -2.037 9.486 1.00 97.12 83 PHE A C 1
ATOM 656 O O . PHE A 1 83 ? -11.998 -1.150 10.336 1.00 97.12 83 PHE A O 1
ATOM 663 N N . GLU A 1 84 ? -12.724 -2.133 8.453 1.00 96.38 84 GLU A N 1
ATOM 664 C CA . GLU A 1 84 ? -13.849 -1.223 8.214 1.00 96.38 84 GLU A CA 1
ATOM 665 C C . GLU A 1 84 ? -14.917 -1.318 9.296 1.00 96.38 84 GLU A C 1
ATOM 667 O O . GLU A 1 84 ? -15.419 -0.290 9.757 1.00 96.38 84 GLU A O 1
ATOM 672 N N . ALA A 1 85 ? -15.229 -2.533 9.748 1.00 96.88 85 ALA A N 1
ATOM 673 C CA . ALA A 1 85 ? -16.180 -2.746 10.830 1.00 96.88 85 ALA A CA 1
ATOM 674 C C . ALA A 1 85 ? -15.731 -2.058 12.133 1.00 96.88 85 ALA A C 1
ATOM 676 O O . ALA A 1 85 ? -16.554 -1.479 12.842 1.00 96.88 85 ALA A O 1
ATOM 677 N N . GLU A 1 86 ? -14.428 -2.082 12.434 1.00 96.50 86 GLU A N 1
ATOM 678 C CA . GLU A 1 86 ? -13.863 -1.469 13.641 1.00 96.50 86 GLU A CA 1
ATOM 679 C C . GLU A 1 86 ? -13.698 0.057 13.508 1.00 96.50 86 GLU A C 1
ATOM 681 O O . GLU A 1 86 ? -13.999 0.813 14.438 1.00 96.50 86 GLU A O 1
ATOM 686 N N . TRP A 1 87 ? -13.197 0.535 12.365 1.00 96.69 87 TRP A N 1
ATOM 687 C CA . TRP A 1 87 ? -12.733 1.920 12.218 1.00 96.69 87 TRP A CA 1
ATOM 688 C C . TRP A 1 87 ? -13.581 2.782 11.287 1.00 96.69 87 TRP A C 1
ATOM 690 O O . TRP A 1 87 ? -13.572 4.004 11.452 1.00 96.69 87 TRP A O 1
ATOM 700 N N . GLY A 1 88 ? -14.337 2.196 10.359 1.00 94.44 88 GLY A N 1
ATOM 701 C CA . GLY A 1 88 ? -14.995 2.917 9.268 1.00 94.44 88 GLY A CA 1
ATOM 702 C C . GLY A 1 88 ? -16.070 3.899 9.729 1.00 94.44 88 GLY A C 1
ATOM 703 O O . GLY A 1 88 ? -16.162 5.007 9.205 1.00 94.44 88 GLY A O 1
ATOM 704 N N . GLN A 1 89 ? -16.809 3.574 10.795 1.00 95.25 89 GLN A N 1
ATOM 705 C CA . GLN A 1 89 ? -17.772 4.518 11.378 1.00 95.25 89 GLN A CA 1
ATOM 706 C C . GLN A 1 89 ? -17.074 5.729 12.020 1.00 95.25 89 GLN A C 1
ATOM 708 O O . GLN A 1 89 ? -17.572 6.854 11.965 1.00 95.25 89 GLN A O 1
ATOM 713 N N . LYS A 1 90 ? -15.922 5.504 12.661 1.00 95.50 90 LYS A N 1
ATOM 714 C CA . LYS A 1 90 ? -15.190 6.536 13.406 1.00 95.50 90 LYS A CA 1
ATOM 715 C C . LYS A 1 90 ? -14.325 7.405 12.501 1.00 95.50 90 LYS A C 1
ATOM 717 O O . LYS A 1 90 ? -14.150 8.591 12.777 1.00 95.50 90 LYS A O 1
ATOM 722 N N . TYR A 1 91 ? -13.771 6.805 11.456 1.00 96.00 91 TYR A N 1
ATOM 723 C CA . TYR A 1 91 ? -12.884 7.440 10.498 1.00 96.00 91 TYR A CA 1
ATOM 724 C C . TYR A 1 91 ? -13.321 7.100 9.064 1.00 96.00 91 TYR A C 1
ATOM 726 O O . TYR A 1 91 ? -12.663 6.303 8.399 1.00 96.00 91 TYR A O 1
ATOM 734 N N . PRO A 1 92 ? -14.392 7.734 8.549 1.00 93.94 92 PRO A N 1
ATOM 735 C CA . PRO A 1 92 ? -14.896 7.449 7.203 1.00 93.94 92 PRO A CA 1
ATOM 736 C C . PRO A 1 92 ? -13.866 7.691 6.091 1.00 93.94 92 PRO A C 1
ATOM 738 O O . PRO A 1 92 ? -13.906 7.036 5.064 1.00 93.94 92 PRO A O 1
ATOM 741 N N . SER A 1 93 ? -12.907 8.601 6.300 1.00 92.81 93 SER A N 1
ATOM 742 C CA . SER A 1 93 ? -11.847 8.913 5.327 1.00 92.81 93 SER A CA 1
ATOM 743 C C . SER A 1 93 ? -10.822 7.793 5.112 1.00 92.81 93 SER A C 1
ATOM 745 O O . SER A 1 93 ? -9.949 7.947 4.265 1.00 92.81 93 SER A O 1
ATOM 747 N N . ILE A 1 94 ? -10.869 6.723 5.910 1.00 91.75 94 ILE A N 1
ATOM 748 C CA . ILE A 1 94 ? -9.964 5.569 5.797 1.00 91.75 94 ILE A CA 1
ATOM 749 C C . ILE A 1 94 ? -10.713 4.239 5.662 1.00 91.75 94 ILE A C 1
ATOM 751 O O . ILE A 1 94 ? -10.073 3.197 5.723 1.00 91.75 94 ILE A O 1
ATOM 755 N N . ALA A 1 95 ? -12.039 4.266 5.515 1.00 87.00 95 ALA A N 1
ATOM 756 C CA . ALA A 1 95 ? -12.812 3.107 5.067 1.00 87.00 95 ALA A CA 1
ATOM 757 C C . ALA A 1 95 ? -12.704 2.986 3.536 1.00 87.00 95 ALA A C 1
ATOM 759 O O . ALA A 1 95 ? -12.505 4.019 2.885 1.00 87.00 95 ALA A O 1
ATOM 760 N N . ALA A 1 96 ? -12.789 1.769 2.982 1.00 70.12 96 ALA A N 1
ATOM 761 C CA . ALA A 1 96 ? -12.867 1.598 1.530 1.00 70.12 96 ALA A CA 1
ATOM 762 C C . ALA A 1 96 ? -14.255 1.965 0.980 1.00 70.12 96 ALA A C 1
ATOM 764 O O . ALA A 1 96 ? -15.237 2.005 1.762 1.00 70.12 96 ALA A O 1
#

pLDDT: mean 92.4, std 5.76, range [70.12, 97.94]

Sequence (96 aa):
MINNQLNRGVEDILIALVDGLNDFPDAINAAFPEATLQIYIVHFVRHSLNFCGWKNRKNVARDLKRVYQAIDDVAADKALADFEAEWGQKYPSIAA

Radius of gyration: 16.8 Å; chains: 1; bounding box: 40×28×42 Å